Protein AF-M7WY07-F1 (afdb_monomer_lite)

Radius of gyration: 12.92 Å; chains: 1; bounding box: 29×25×33 Å

Sequence (75 aa):
MPKNAHDVYHGWHGMSVNPQASPAQQAYAREQMAQTSSHFHGHHGAAHNETAGDQAKSNAMHGMQQTQPDAWKNR

pLDDT: mean 93.1, std 8.49, range [45.97, 98.31]

Secondary structure (DSSP, 8-state):
-PPPHHHHHHHHHHHHH-TTS-HHHHHHHHHHHTT--HHHHHHHHHHT-TTS-HHHHHHHHHHHHHHS-GGGTT-

Foldseek 3Di:
DQDQLLVVLVVLVCQLPPPPHDPVSNVVSVVQNVQFDPQLVVLNVQLPPPPDDPVSNVVSSVSNRVRHDPVRVRD

Organism: Rhodotorula toruloides (strain NP11) (NCBI:txid1130832)

Structure (mmCIF, N/CA/C/O backbone):
data_AF-M7WY07-F1
#
_entry.id   AF-M7WY07-F1
#
loop_
_atom_site.group_PDB
_atom_site.id
_atom_site.type_symbol
_atom_site.label_atom_id
_atom_site.label_alt_id
_atom_site.label_comp_id
_atom_site.label_asym_id
_atom_site.label_entity_id
_atom_site.label_seq_id
_atom_site.pdbx_PDB_ins_code
_atom_site.Cartn_x
_atom_site.Cartn_y
_atom_site.Cartn_z
_atom_site.occupancy
_atom_site.B_iso_or_equiv
_atom_site.auth_seq_id
_atom_site.auth_comp_id
_atom_site.auth_asym_id
_atom_site.auth_atom_id
_atom_site.pdbx_PDB_model_num
ATOM 1 N N . MET A 1 1 ? -11.081 -16.964 -6.608 1.00 45.97 1 MET A N 1
ATOM 2 C CA . MET A 1 1 ? -9.654 -16.800 -6.955 1.00 45.97 1 MET A CA 1
ATOM 3 C C . MET A 1 1 ? -9.049 -15.866 -5.921 1.00 45.97 1 MET A C 1
ATOM 5 O O . MET A 1 1 ? -9.753 -14.924 -5.571 1.00 45.97 1 MET A O 1
ATOM 9 N N . PRO A 1 2 ? -7.846 -16.139 -5.389 1.00 59.03 2 PRO A N 1
ATOM 10 C CA . PRO A 1 2 ? -7.174 -15.199 -4.492 1.00 59.03 2 PRO A CA 1
ATOM 11 C C . PRO A 1 2 ? -6.985 -13.863 -5.219 1.00 59.03 2 PRO A C 1
ATOM 13 O O . PRO A 1 2 ? -6.608 -13.850 -6.394 1.00 59.03 2 PRO A O 1
ATOM 16 N N . LYS A 1 3 ? -7.315 -12.756 -4.555 1.00 74.56 3 LYS A N 1
ATOM 17 C CA . LYS A 1 3 ? -7.115 -11.411 -5.097 1.00 74.56 3 LYS A CA 1
ATOM 18 C C . LYS A 1 3 ? -5.625 -11.093 -5.073 1.00 74.56 3 LYS A C 1
ATOM 20 O O . LYS A 1 3 ? -4.925 -11.448 -4.124 1.00 74.56 3 LYS A O 1
ATOM 25 N N . ASN A 1 4 ? -5.129 -10.434 -6.118 1.00 87.31 4 ASN A N 1
ATOM 26 C CA . ASN A 1 4 ? -3.738 -9.995 -6.119 1.00 87.31 4 ASN A CA 1
ATOM 27 C C . ASN A 1 4 ? -3.540 -8.892 -5.060 1.00 87.31 4 ASN A C 1
ATOM 29 O O . ASN A 1 4 ? -4.480 -8.193 -4.670 1.00 87.31 4 ASN A O 1
ATOM 33 N N . ALA A 1 5 ? -2.309 -8.736 -4.581 1.00 93.19 5 ALA A N 1
ATOM 34 C CA . ALA A 1 5 ? -2.006 -7.799 -3.501 1.00 93.19 5 ALA A CA 1
ATOM 35 C C . ALA A 1 5 ? -2.344 -6.328 -3.820 1.00 93.19 5 ALA A C 1
ATOM 37 O O . ALA A 1 5 ? -2.633 -5.552 -2.909 1.00 93.19 5 ALA A O 1
ATOM 38 N N . HIS A 1 6 ? -2.315 -5.947 -5.101 1.00 94.25 6 HIS A N 1
ATOM 39 C CA . HIS A 1 6 ? -2.654 -4.600 -5.569 1.00 94.25 6 HIS A CA 1
ATOM 40 C C . HIS A 1 6 ? -4.145 -4.311 -5.390 1.00 94.25 6 HIS A C 1
ATOM 42 O O . HIS A 1 6 ? -4.501 -3.301 -4.789 1.00 94.25 6 HIS A O 1
ATOM 48 N N . ASP A 1 7 ? -5.012 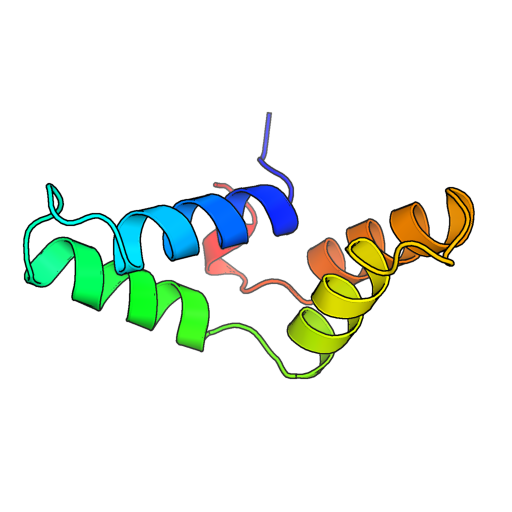-5.240 -5.792 1.00 93.81 7 ASP A N 1
ATOM 49 C CA . ASP A 1 7 ? -6.462 -5.126 -5.618 1.00 93.81 7 ASP A CA 1
ATOM 50 C C . ASP A 1 7 ? -6.850 -5.115 -4.136 1.00 93.81 7 ASP A C 1
ATOM 52 O O . ASP A 1 7 ? -7.728 -4.357 -3.716 1.00 93.81 7 ASP A O 1
ATOM 56 N N . VAL A 1 8 ? -6.181 -5.936 -3.318 1.00 94.50 8 VAL A N 1
ATOM 57 C CA . VAL A 1 8 ? -6.391 -5.942 -1.863 1.00 94.50 8 VAL A CA 1
ATOM 58 C C . VAL A 1 8 ? -6.015 -4.586 -1.262 1.00 94.50 8 VAL A C 1
ATOM 60 O O . VAL A 1 8 ? -6.790 -4.041 -0.472 1.00 94.50 8 VAL A O 1
ATOM 63 N N . TYR A 1 9 ? -4.875 -4.011 -1.662 1.00 95.69 9 TYR A N 1
ATOM 64 C CA . TYR A 1 9 ? -4.458 -2.677 -1.224 1.00 95.69 9 TYR A CA 1
ATOM 65 C C . TYR A 1 9 ? -5.481 -1.605 -1.612 1.00 95.69 9 TYR A C 1
ATOM 67 O O . TYR A 1 9 ? -5.893 -0.826 -0.753 1.00 95.69 9 TYR A O 1
ATOM 75 N N . HIS A 1 10 ? -5.961 -1.601 -2.861 1.00 95.88 10 HIS A N 1
ATOM 76 C CA . HIS A 1 10 ? -6.994 -0.658 -3.311 1.00 95.88 10 HIS A CA 1
ATOM 77 C C . HIS A 1 10 ? -8.314 -0.823 -2.562 1.00 95.88 10 HIS A C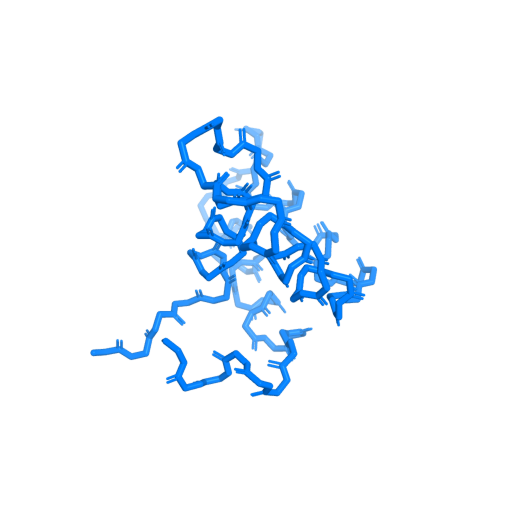 1
ATOM 79 O O . HIS A 1 10 ? -8.955 0.173 -2.231 1.00 95.88 10 HIS A O 1
ATOM 85 N N . GLY A 1 11 ? -8.704 -2.054 -2.226 1.00 95.44 11 GLY A N 1
ATOM 86 C CA . GLY A 1 11 ? -9.883 -2.315 -1.401 1.00 95.44 11 GLY A CA 1
ATOM 87 C C . GLY A 1 11 ? -9.784 -1.674 -0.013 1.00 95.44 11 GLY A C 1
ATOM 88 O O . GLY A 1 11 ? -10.726 -1.014 0.435 1.00 95.44 11 GLY A O 1
ATOM 89 N N . TRP A 1 12 ? -8.633 -1.808 0.653 1.00 95.81 12 TRP A N 1
ATOM 90 C CA . TRP A 1 12 ? -8.394 -1.143 1.937 1.00 95.81 12 TRP A CA 1
ATOM 91 C C . TRP A 1 12 ? -8.287 0.365 1.797 1.00 95.81 12 TRP A C 1
ATOM 93 O O . TRP A 1 12 ? -8.886 1.089 2.590 1.00 95.81 12 TRP A O 1
ATOM 103 N N . HIS A 1 13 ? -7.586 0.852 0.776 1.00 96.56 13 HIS A N 1
ATOM 104 C CA . HIS A 1 13 ? -7.466 2.280 0.535 1.00 96.56 13 HIS A CA 1
ATOM 105 C C . HIS A 1 13 ? -8.846 2.912 0.337 1.00 96.56 13 HIS A C 1
ATOM 107 O O . HIS A 1 13 ? -9.197 3.839 1.067 1.00 96.56 13 HIS A O 1
ATOM 113 N N . GLY A 1 14 ? -9.671 2.327 -0.536 1.00 97.38 14 GLY A N 1
ATOM 114 C CA . GLY A 1 14 ? -11.051 2.740 -0.761 1.00 97.38 14 GLY A CA 1
ATOM 115 C C . GLY A 1 14 ? -11.872 2.746 0.527 1.00 97.38 14 GLY A C 1
ATOM 116 O O . GLY A 1 14 ? -12.521 3.741 0.826 1.00 97.38 14 GLY A O 1
ATOM 117 N N . MET A 1 15 ? -11.789 1.694 1.350 1.00 97.88 15 MET A N 1
ATOM 118 C CA . MET A 1 15 ? -12.483 1.653 2.646 1.00 97.88 15 MET A CA 1
ATOM 119 C C . MET A 1 15 ? -11.982 2.725 3.626 1.00 97.88 15 MET A C 1
ATOM 121 O O . MET A 1 15 ? -12.782 3.296 4.362 1.00 97.88 15 MET A O 1
ATOM 125 N N . SER A 1 16 ? -10.682 3.026 3.627 1.00 97.50 16 SER A N 1
ATOM 126 C CA . SER A 1 16 ? -10.054 3.976 4.556 1.00 97.50 16 SER A CA 1
ATOM 127 C C . SER A 1 16 ? -10.447 5.439 4.328 1.00 97.50 16 SER A C 1
ATOM 129 O O . SER A 1 16 ? -10.339 6.252 5.255 1.00 97.50 16 SER A O 1
ATOM 131 N N . VAL A 1 17 ? -10.894 5.758 3.108 1.00 97.12 17 VAL A N 1
ATOM 132 C CA . VAL A 1 17 ? -11.314 7.100 2.677 1.00 97.12 17 VAL A CA 1
ATOM 133 C C . VAL A 1 17 ? -12.809 7.182 2.354 1.00 97.12 17 VAL A C 1
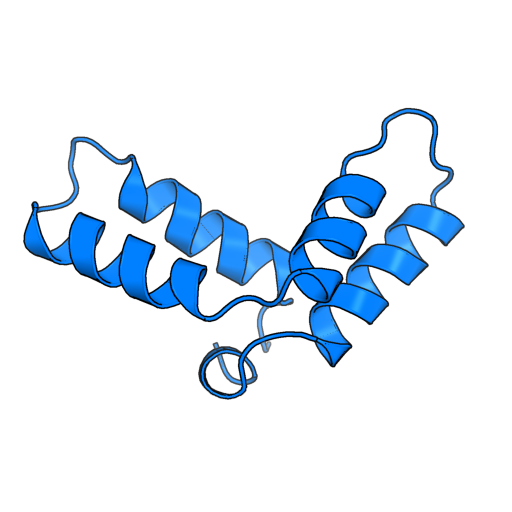ATOM 135 O O . VAL A 1 17 ? -13.300 8.259 2.029 1.00 97.12 17 VAL A O 1
ATOM 138 N N . ASN A 1 18 ? -13.547 6.070 2.440 1.00 97.75 18 ASN A N 1
ATOM 139 C CA . ASN A 1 18 ? -14.968 6.046 2.112 1.00 97.75 18 ASN A CA 1
ATOM 140 C C . ASN A 1 18 ? -15.789 6.778 3.195 1.00 97.75 18 ASN A C 1
ATOM 142 O O . ASN A 1 18 ? -15.856 6.289 4.327 1.00 97.75 18 ASN A O 1
ATOM 146 N N . PRO A 1 19 ? -16.488 7.883 2.866 1.00 96.44 19 PRO A N 1
ATOM 147 C CA . PRO A 1 19 ? -17.307 8.617 3.831 1.00 96.44 19 PRO A CA 1
ATOM 148 C C . PRO A 1 19 ? -18.528 7.826 4.328 1.00 96.44 19 PRO A C 1
ATOM 150 O O . PRO A 1 19 ? -19.097 8.175 5.357 1.00 96.44 19 PRO A O 1
ATOM 153 N N . GLN A 1 20 ? -18.936 6.766 3.622 1.00 97.25 20 GLN A N 1
ATOM 154 C CA . GLN A 1 20 ? -20.023 5.873 4.036 1.00 97.25 20 GLN 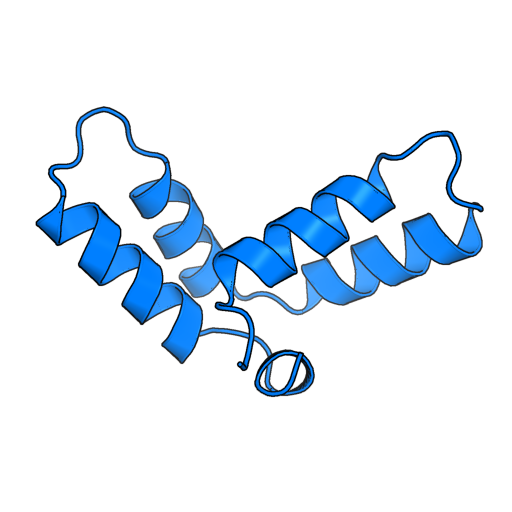A CA 1
ATOM 155 C C . GLN A 1 20 ? -19.552 4.757 4.980 1.00 97.25 20 GLN A C 1
ATOM 157 O O . GLN A 1 20 ? -20.380 4.098 5.606 1.00 97.25 20 GLN A O 1
ATOM 162 N N . ALA A 1 21 ? -18.240 4.516 5.078 1.00 97.19 21 ALA A N 1
ATOM 163 C CA . ALA A 1 21 ? -17.692 3.557 6.027 1.00 97.19 21 ALA A CA 1
ATOM 164 C C . ALA A 1 21 ? -17.691 4.161 7.434 1.00 97.19 21 ALA A C 1
ATOM 166 O O . ALA A 1 21 ? -17.366 5.336 7.620 1.00 97.19 21 ALA A O 1
ATOM 167 N N . SER A 1 22 ? -18.015 3.349 8.440 1.00 98.12 22 SER A N 1
ATOM 168 C CA . SER A 1 22 ? -17.955 3.788 9.833 1.00 98.12 22 SER A CA 1
ATOM 169 C C . SER A 1 22 ? -16.515 4.143 10.238 1.00 98.12 22 SER A C 1
ATOM 171 O O . SER A 1 22 ? -15.562 3.606 9.661 1.00 98.12 22 SER A O 1
ATOM 173 N N . PRO A 1 23 ? -16.310 4.985 11.271 1.00 97.88 23 PRO A N 1
ATOM 174 C CA . PRO A 1 23 ? -14.965 5.310 11.750 1.00 97.88 23 PRO A CA 1
ATOM 175 C C . PRO A 1 23 ? -14.129 4.068 12.094 1.00 97.88 23 PRO A C 1
ATOM 177 O O . PRO A 1 23 ? -12.938 4.024 11.797 1.00 97.88 23 PRO A O 1
A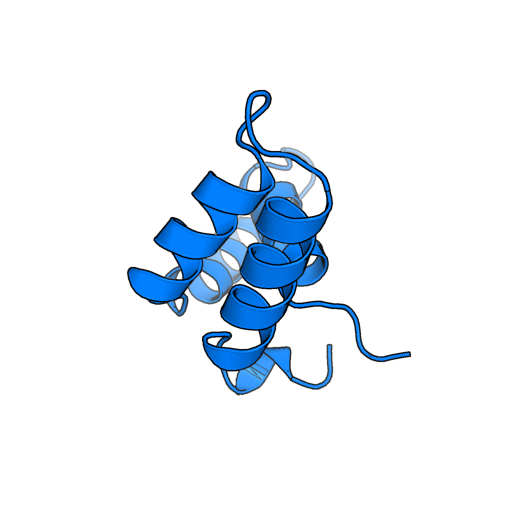TOM 180 N N . ALA A 1 24 ? -14.764 3.031 12.652 1.00 97.81 24 ALA A N 1
ATOM 181 C CA . ALA A 1 24 ? -14.109 1.763 12.966 1.00 97.81 24 ALA A CA 1
ATOM 182 C C . ALA A 1 24 ? -13.663 1.003 11.704 1.00 97.81 24 ALA A C 1
ATOM 184 O O . ALA A 1 24 ? -12.562 0.461 11.673 1.00 97.81 24 ALA A O 1
ATOM 185 N N . GLN A 1 25 ? -14.476 0.998 10.641 1.00 97.88 25 GLN A N 1
ATOM 186 C CA . GLN A 1 25 ? -14.103 0.384 9.360 1.00 97.88 25 GLN A CA 1
ATOM 187 C C . GLN A 1 25 ? -12.944 1.130 8.694 1.00 97.88 25 GLN A C 1
ATOM 189 O O . GLN A 1 25 ? -12.004 0.500 8.212 1.00 97.88 25 GLN A O 1
ATOM 194 N N . GLN A 1 26 ? -12.976 2.466 8.707 1.00 98.31 26 GLN A N 1
ATOM 195 C CA . GLN A 1 26 ? -11.884 3.277 8.172 1.00 98.31 26 GLN A CA 1
ATOM 196 C C . GLN A 1 26 ? -10.580 3.048 8.950 1.00 98.31 26 GLN A C 1
ATOM 198 O O . GLN A 1 26 ? -9.524 2.901 8.337 1.00 98.31 26 GLN A O 1
ATOM 203 N N . ALA A 1 27 ? -10.647 2.993 10.286 1.00 97.69 27 ALA A N 1
ATOM 204 C CA . ALA A 1 27 ? -9.493 2.716 11.140 1.00 97.69 27 ALA A CA 1
ATOM 205 C C . ALA A 1 27 ? -8.909 1.326 10.860 1.00 97.69 27 ALA A C 1
ATOM 207 O O . ALA A 1 27 ? -7.720 1.215 10.568 1.00 97.69 27 ALA A O 1
ATOM 208 N N . TYR A 1 28 ? -9.756 0.295 10.823 1.00 96.81 28 TYR A N 1
ATOM 209 C CA . TYR A 1 28 ? -9.332 -1.064 10.493 1.00 96.81 28 TYR A CA 1
ATOM 210 C C . TYR A 1 28 ? -8.660 -1.140 9.115 1.00 96.81 28 TYR A C 1
ATOM 212 O O . TYR A 1 28 ? -7.615 -1.765 8.961 1.00 96.81 28 TYR A O 1
ATOM 220 N N . ALA A 1 29 ? -9.202 -0.455 8.106 1.00 96.44 29 ALA A N 1
ATOM 221 C CA . ALA A 1 29 ? -8.593 -0.410 6.782 1.00 96.44 29 ALA A CA 1
ATOM 222 C C . ALA A 1 29 ? -7.201 0.251 6.788 1.00 96.44 29 ALA A C 1
ATOM 224 O O . ALA A 1 29 ? -6.283 -0.236 6.124 1.00 96.44 29 ALA A O 1
ATOM 225 N N . ARG A 1 30 ? -7.009 1.318 7.577 1.00 96.69 30 ARG A N 1
ATOM 226 C CA . ARG A 1 30 ? -5.690 1.946 7.777 1.00 96.69 30 ARG A CA 1
ATOM 227 C C . ARG A 1 30 ? -4.713 0.993 8.462 1.00 96.69 30 ARG A C 1
ATOM 229 O O . ARG A 1 30 ? -3.571 0.909 8.028 1.00 96.69 30 ARG A O 1
ATOM 236 N N . GLU A 1 31 ? -5.160 0.234 9.461 1.00 96.25 31 GLU A N 1
ATOM 237 C CA . GLU A 1 31 ? -4.345 -0.798 10.120 1.00 96.25 31 GLU A CA 1
ATOM 238 C C . GLU A 1 31 ? -3.951 -1.930 9.165 1.00 96.25 31 GLU A C 1
ATOM 240 O O . GLU A 1 31 ? -2.839 -2.452 9.247 1.00 96.25 31 GLU A O 1
ATOM 245 N N . GLN A 1 32 ? -4.833 -2.316 8.236 1.00 94.81 32 GLN A N 1
ATOM 246 C CA . GLN A 1 32 ? -4.476 -3.285 7.199 1.00 94.81 32 GLN A CA 1
ATOM 247 C C . GLN A 1 32 ? -3.383 -2.726 6.284 1.00 94.81 32 GLN A C 1
ATOM 249 O O . GLN A 1 32 ? -2.386 -3.406 6.055 1.00 94.81 32 GLN A O 1
ATOM 254 N N . MET A 1 33 ? -3.523 -1.487 5.802 1.00 94.25 33 MET A N 1
ATOM 255 C CA . MET A 1 33 ? -2.502 -0.858 4.956 1.00 94.25 33 MET A CA 1
ATOM 256 C C . MET A 1 33 ? -1.181 -0.616 5.694 1.00 94.25 33 MET A C 1
ATOM 258 O O . MET A 1 33 ? -0.129 -0.742 5.087 1.00 94.25 33 MET A O 1
ATOM 262 N N . ALA A 1 34 ? -1.196 -0.322 6.995 1.00 94.88 34 ALA A N 1
ATOM 263 C CA . ALA A 1 34 ? 0.023 -0.087 7.774 1.00 94.88 34 ALA A CA 1
ATOM 264 C C . ALA A 1 34 ? 0.949 -1.318 7.868 1.00 94.88 34 ALA A C 1
ATOM 266 O O . ALA A 1 34 ? 2.113 -1.183 8.238 1.00 94.88 34 ALA A O 1
ATOM 267 N N . GLN A 1 35 ? 0.454 -2.512 7.527 1.00 93.94 35 GLN A N 1
ATOM 268 C CA . GLN A 1 35 ? 1.249 -3.742 7.487 1.00 93.94 35 GLN A CA 1
ATOM 269 C C . GLN A 1 35 ? 2.105 -3.866 6.217 1.00 93.94 35 GLN A C 1
ATOM 271 O O . GLN A 1 35 ? 2.951 -4.759 6.145 1.00 93.94 35 GLN A O 1
ATOM 276 N N . THR A 1 36 ? 1.894 -3.025 5.196 1.00 94.75 36 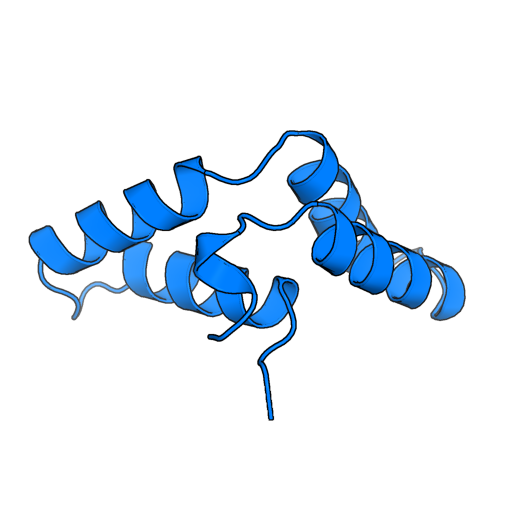THR A N 1
ATOM 277 C CA . THR A 1 36 ? 2.683 -3.092 3.962 1.00 94.75 36 THR A CA 1
ATOM 278 C C . THR A 1 36 ? 4.083 -2.522 4.156 1.00 94.75 36 THR A C 1
ATOM 280 O O . THR A 1 36 ? 4.286 -1.509 4.819 1.00 94.75 36 THR A O 1
ATOM 283 N N . SER A 1 37 ? 5.070 -3.172 3.544 1.00 94.94 37 SER A N 1
ATOM 284 C CA . SER A 1 37 ? 6.471 -2.755 3.626 1.00 94.94 37 SER A CA 1
ATOM 285 C C . SER A 1 37 ? 6.803 -1.599 2.671 1.00 94.94 37 SER A C 1
ATOM 287 O O . SER A 1 37 ? 6.077 -1.312 1.717 1.00 94.94 37 SER A O 1
ATOM 289 N N . SER A 1 38 ? 7.964 -0.969 2.863 1.00 96.06 38 SER A N 1
ATOM 290 C CA . SER A 1 38 ? 8.514 -0.007 1.895 1.00 96.06 38 SER A CA 1
ATOM 291 C C . SER A 1 38 ? 8.727 -0.630 0.508 1.00 96.06 38 SER A C 1
ATOM 293 O O . SER A 1 38 ? 8.475 0.027 -0.500 1.00 96.06 38 SER A O 1
ATOM 295 N N . HIS A 1 39 ? 9.121 -1.909 0.440 1.00 95.94 39 HIS A N 1
ATOM 296 C CA . HIS A 1 39 ? 9.238 -2.650 -0.819 1.00 95.94 39 HIS A CA 1
ATOM 297 C C . HIS A 1 39 ? 7.891 -2.793 -1.526 1.00 95.94 39 HIS A C 1
ATOM 299 O O . HIS A 1 39 ? 7.805 -2.539 -2.728 1.00 95.94 39 HIS A O 1
ATOM 305 N N . PHE A 1 40 ? 6.833 -3.119 -0.777 1.00 96.62 40 PHE A N 1
ATOM 306 C CA . PHE A 1 40 ? 5.478 -3.160 -1.318 1.00 96.62 40 PHE A CA 1
ATOM 307 C C . PHE A 1 40 ? 5.097 -1.810 -1.942 1.00 96.62 40 PHE A C 1
ATOM 309 O O . PHE A 1 40 ? 4.651 -1.767 -3.087 1.00 96.62 40 PHE A O 1
ATOM 316 N N . HIS A 1 41 ? 5.335 -0.698 -1.237 1.00 96.38 41 HIS A N 1
ATOM 317 C CA . HIS A 1 41 ? 5.045 0.640 -1.761 1.00 96.38 41 HIS A CA 1
ATOM 318 C C . HIS A 1 41 ? 5.881 1.004 -2.993 1.00 96.38 41 HIS A C 1
ATOM 320 O O . HIS A 1 41 ? 5.352 1.619 -3.918 1.00 96.38 41 HIS A O 1
ATOM 326 N N . GLY A 1 42 ? 7.152 0.597 -3.045 1.00 96.94 42 GLY A N 1
ATOM 327 C CA . GLY A 1 42 ? 8.001 0.780 -4.224 1.00 96.94 42 GLY A CA 1
ATOM 328 C C . GLY A 1 42 ? 7.439 0.065 -5.455 1.00 96.94 42 GLY A C 1
ATOM 329 O O . GLY A 1 42 ? 7.333 0.659 -6.528 1.00 96.94 42 GLY A O 1
ATOM 330 N N . HIS A 1 43 ? 6.996 -1.183 -5.291 1.00 97.25 43 HIS A N 1
ATOM 331 C CA . HIS A 1 43 ? 6.329 -1.924 -6.359 1.00 97.25 43 HIS A CA 1
ATOM 332 C C . HIS A 1 43 ? 4.960 -1.330 -6.717 1.00 97.25 43 HIS A C 1
ATOM 334 O O . HIS A 1 43 ? 4.648 -1.196 -7.897 1.00 97.25 43 HIS A O 1
ATOM 340 N N . HIS A 1 44 ? 4.166 -0.895 -5.737 1.00 96.62 44 HIS A N 1
ATOM 341 C CA . HIS A 1 44 ? 2.894 -0.220 -5.995 1.00 96.62 44 HIS A CA 1
ATOM 342 C C . HIS A 1 44 ? 3.092 1.055 -6.829 1.00 96.62 44 HIS A C 1
ATOM 344 O O . HIS A 1 44 ? 2.400 1.252 -7.825 1.00 96.62 44 HIS A O 1
ATOM 350 N N . GLY A 1 45 ? 4.084 1.884 -6.489 1.00 96.12 45 GLY A N 1
ATOM 351 C CA . GLY A 1 45 ? 4.442 3.065 -7.279 1.00 96.12 45 GLY A CA 1
ATOM 352 C C . GLY A 1 45 ? 4.884 2.713 -8.702 1.00 96.12 45 GLY A C 1
ATOM 353 O O . GLY A 1 45 ? 4.428 3.333 -9.659 1.00 96.12 45 GLY A O 1
ATOM 354 N N . ALA A 1 46 ? 5.710 1.675 -8.863 1.00 95.69 46 ALA A N 1
ATOM 355 C CA . ALA A 1 46 ? 6.144 1.207 -10.179 1.00 95.69 46 ALA A CA 1
ATOM 356 C C . ALA A 1 46 ? 4.980 0.693 -11.048 1.00 95.69 46 ALA A C 1
ATOM 358 O O . ALA A 1 46 ? 4.983 0.921 -12.257 1.00 95.69 46 ALA A O 1
ATOM 359 N N . ALA A 1 47 ? 3.969 0.051 -10.451 1.00 95.56 47 ALA A N 1
ATOM 360 C CA . ALA A 1 47 ? 2.779 -0.418 -11.164 1.00 95.56 47 ALA A CA 1
ATOM 361 C C . ALA A 1 47 ? 1.919 0.734 -11.724 1.00 95.56 47 ALA A C 1
ATOM 363 O O . ALA A 1 47 ? 1.302 0.578 -12.777 1.00 95.56 47 ALA A O 1
ATOM 364 N N . HIS A 1 48 ? 1.919 1.896 -11.059 1.00 96.19 48 HIS A N 1
ATOM 365 C CA . HIS A 1 48 ? 1.200 3.106 -11.491 1.00 96.19 48 HIS A CA 1
ATOM 366 C C . HIS A 1 48 ? 2.051 4.074 -12.322 1.00 96.19 48 HIS A C 1
ATOM 368 O O . HIS A 1 48 ? 1.560 5.125 -12.726 1.00 96.19 48 HIS A O 1
ATOM 374 N N . ASN A 1 49 ? 3.313 3.749 -12.612 1.00 95.75 49 ASN A N 1
ATOM 375 C CA . ASN A 1 49 ? 4.138 4.599 -13.463 1.00 95.75 49 ASN A CA 1
ATOM 376 C C . ASN A 1 49 ? 3.627 4.553 -14.915 1.00 95.75 49 ASN A C 1
ATOM 378 O O . ASN A 1 49 ? 3.711 3.526 -15.591 1.00 95.75 49 ASN A O 1
ATOM 382 N N . GLU A 1 50 ? 3.123 5.682 -15.408 1.00 93.44 50 GLU A N 1
ATOM 383 C CA . GLU A 1 50 ? 2.579 5.831 -16.764 1.00 93.44 50 GLU A CA 1
ATOM 384 C C . GLU A 1 50 ? 3.624 5.581 -17.858 1.00 93.44 50 GLU A C 1
ATOM 386 O O . GLU A 1 50 ? 3.288 5.098 -18.935 1.00 93.44 50 GLU A O 1
ATOM 391 N N . THR A 1 51 ? 4.898 5.847 -17.560 1.00 95.38 51 THR A N 1
ATOM 392 C CA . THR A 1 51 ? 6.019 5.644 -18.491 1.00 95.38 51 THR A CA 1
ATOM 393 C C . THR A 1 51 ? 6.562 4.212 -18.481 1.00 95.38 51 THR A C 1
ATOM 395 O O . THR A 1 51 ? 7.392 3.859 -19.318 1.00 95.38 51 THR A O 1
ATOM 398 N N . ALA A 1 52 ? 6.111 3.369 -17.544 1.00 93.12 52 ALA A N 1
ATOM 399 C CA . ALA A 1 52 ? 6.520 1.974 -17.473 1.00 93.12 52 ALA A CA 1
ATOM 400 C C . ALA A 1 52 ? 5.768 1.133 -18.514 1.00 93.12 52 ALA A C 1
ATOM 402 O O . ALA A 1 52 ? 4.538 1.156 -18.581 1.00 93.12 52 ALA A O 1
ATOM 403 N N . GLY A 1 53 ? 6.512 0.343 -19.291 1.00 94.69 53 GLY A N 1
ATOM 404 C CA . GLY A 1 53 ? 5.926 -0.654 -20.187 1.00 94.69 53 GLY A CA 1
ATOM 405 C C . GLY A 1 53 ? 5.277 -1.819 -19.429 1.00 94.69 53 GLY A C 1
ATOM 406 O O . GLY A 1 53 ? 5.550 -2.042 -18.245 1.00 94.69 53 GLY A O 1
ATOM 407 N N . ASP A 1 54 ? 4.461 -2.605 -20.131 1.00 94.94 54 ASP A N 1
ATOM 408 C CA . ASP A 1 54 ? 3.651 -3.683 -19.542 1.00 94.94 54 ASP A CA 1
ATOM 409 C C . ASP A 1 54 ? 4.477 -4.704 -18.752 1.00 94.94 54 ASP A C 1
ATOM 411 O O . ASP A 1 54 ? 4.077 -5.128 -17.669 1.00 94.94 54 ASP A O 1
ATOM 415 N N . GLN A 1 55 ? 5.678 -5.045 -19.232 1.00 95.38 55 GLN A N 1
ATOM 416 C CA . GLN A 1 55 ? 6.568 -5.965 -18.522 1.00 95.38 55 GLN A CA 1
ATOM 417 C C . GLN A 1 55 ? 7.013 -5.411 -17.161 1.00 95.38 55 GLN A C 1
ATOM 419 O O . GLN A 1 55 ? 7.057 -6.145 -16.174 1.00 95.38 55 GLN A O 1
ATOM 424 N N . ALA A 1 56 ? 7.335 -4.118 -17.087 1.00 94.44 56 ALA A N 1
ATOM 425 C CA . ALA A 1 56 ? 7.752 -3.483 -15.841 1.00 94.44 56 ALA A CA 1
ATOM 426 C C . ALA A 1 56 ? 6.589 -3.428 -14.838 1.00 94.44 56 ALA A C 1
ATOM 428 O O . ALA A 1 56 ? 6.782 -3.726 -13.658 1.00 94.44 56 ALA A O 1
ATOM 429 N N . LYS A 1 57 ? 5.370 -3.148 -15.317 1.00 94.38 57 LYS A N 1
ATOM 430 C CA . LYS A 1 57 ? 4.151 -3.203 -14.498 1.00 94.38 57 LYS A CA 1
ATOM 431 C C . LYS A 1 57 ? 3.860 -4.623 -14.014 1.00 94.38 57 LYS A C 1
ATOM 433 O O . LYS A 1 57 ? 3.610 -4.817 -12.830 1.00 94.38 57 LYS A O 1
ATOM 438 N N . SER A 1 58 ? 3.984 -5.628 -14.880 1.00 94.00 58 SER A N 1
ATOM 439 C CA . SER A 1 58 ? 3.835 -7.040 -14.502 1.00 94.00 58 SER A CA 1
ATOM 440 C C . SER A 1 58 ? 4.845 -7.456 -13.425 1.00 94.00 58 SER A C 1
ATOM 442 O O . SER A 1 58 ? 4.477 -8.092 -12.437 1.00 94.00 58 SER A O 1
ATOM 444 N N . ASN A 1 59 ? 6.112 -7.055 -13.565 1.00 95.50 59 ASN A N 1
ATOM 445 C CA . ASN A 1 59 ? 7.145 -7.324 -12.561 1.00 95.50 59 ASN A CA 1
ATOM 446 C C . ASN A 1 59 ? 6.822 -6.646 -11.221 1.00 95.50 59 ASN A C 1
ATOM 448 O O . ASN A 1 59 ? 7.027 -7.237 -10.163 1.00 95.50 59 ASN A O 1
ATOM 452 N N . ALA A 1 60 ? 6.281 -5.428 -11.257 1.00 96.06 60 ALA A N 1
ATOM 453 C CA . ALA A 1 60 ? 5.835 -4.717 -10.067 1.00 96.06 60 ALA A CA 1
ATOM 454 C C . ALA A 1 60 ? 4.645 -5.415 -9.383 1.00 96.06 60 ALA A C 1
ATOM 456 O O . ALA A 1 60 ? 4.661 -5.600 -8.167 1.00 96.06 60 ALA A O 1
ATOM 457 N N . MET A 1 61 ? 3.659 -5.892 -10.149 1.00 95.25 61 MET A N 1
ATOM 458 C CA . MET A 1 61 ? 2.550 -6.697 -9.618 1.00 95.25 61 MET A CA 1
ATOM 459 C C . MET A 1 61 ? 3.053 -7.971 -8.932 1.00 95.25 61 MET A C 1
ATOM 461 O O . MET A 1 61 ? 2.623 -8.297 -7.826 1.00 95.25 61 MET A O 1
ATOM 465 N N . HIS A 1 62 ? 4.018 -8.656 -9.547 1.00 94.94 62 HIS A N 1
ATOM 466 C CA . HIS A 1 62 ? 4.640 -9.836 -8.956 1.00 94.94 62 HIS A CA 1
ATOM 467 C C . HIS A 1 62 ? 5.418 -9.499 -7.672 1.00 94.94 62 HIS A C 1
ATOM 469 O O . HIS A 1 62 ? 5.288 -10.199 -6.670 1.00 94.94 62 HIS A O 1
ATOM 475 N N . GLY A 1 63 ? 6.168 -8.393 -7.661 1.00 95.31 63 GLY A N 1
ATOM 476 C CA . GLY A 1 63 ? 6.875 -7.908 -6.473 1.00 95.31 63 GLY A CA 1
ATOM 477 C C . GLY A 1 63 ? 5.933 -7.557 -5.316 1.00 95.31 63 GLY A C 1
ATOM 478 O O . GLY A 1 63 ? 6.205 -7.916 -4.170 1.00 95.31 63 GLY A O 1
ATOM 479 N N . MET A 1 64 ? 4.775 -6.945 -5.591 1.00 95.69 64 MET A N 1
ATOM 480 C CA . MET A 1 64 ? 3.734 -6.731 -4.574 1.00 95.69 64 MET A CA 1
ATOM 481 C C . MET A 1 64 ? 3.215 -8.055 -4.006 1.00 95.69 64 MET A C 1
ATOM 483 O O . MET A 1 64 ? 3.081 -8.179 -2.794 1.00 95.69 64 MET A O 1
ATOM 487 N N . GLN A 1 65 ? 2.988 -9.066 -4.850 1.00 94.75 65 GLN A N 1
ATOM 488 C CA . GLN A 1 65 ? 2.543 -10.390 -4.402 1.00 94.75 65 GLN A CA 1
ATOM 489 C C . GLN A 1 65 ? 3.577 -11.093 -3.503 1.00 94.75 65 GLN A C 1
ATOM 491 O O . GLN A 1 65 ? 3.212 -11.828 -2.589 1.00 94.75 65 GLN A O 1
ATOM 496 N N . GLN A 1 66 ? 4.873 -10.869 -3.736 1.00 94.06 66 GLN A N 1
ATOM 497 C CA . GLN A 1 66 ? 5.945 -11.426 -2.902 1.00 94.06 66 GLN A CA 1
ATOM 498 C C . GLN A 1 66 ? 6.115 -10.682 -1.572 1.00 94.06 66 GLN A C 1
ATOM 500 O O . GLN A 1 66 ? 6.521 -11.280 -0.578 1.00 94.06 66 GLN A O 1
ATOM 505 N N . THR A 1 67 ? 5.811 -9.383 -1.555 1.00 94.88 67 THR A N 1
ATOM 506 C CA . THR A 1 67 ? 6.059 -8.482 -0.415 1.00 94.88 67 THR A CA 1
ATOM 507 C C . THR A 1 67 ? 4.802 -8.142 0.386 1.00 94.88 67 THR A C 1
ATOM 509 O O . THR A 1 67 ? 4.864 -7.340 1.322 1.00 94.88 67 THR A O 1
ATOM 512 N N . GLN A 1 68 ? 3.658 -8.729 0.029 1.00 94.38 68 GLN A N 1
ATOM 513 C CA . GLN A 1 68 ? 2.395 -8.497 0.716 1.00 94.38 68 GLN A CA 1
ATOM 514 C C . GLN A 1 68 ? 2.401 -9.056 2.148 1.00 94.38 68 GLN A C 1
ATOM 516 O O . GLN A 1 68 ? 3.053 -10.070 2.414 1.00 94.38 68 GLN A O 1
ATOM 521 N N . PRO A 1 69 ? 1.594 -8.475 3.051 1.00 92.62 69 PRO A N 1
ATOM 522 C CA . PRO A 1 69 ? 1.338 -9.064 4.358 1.00 92.62 69 PRO A CA 1
ATOM 523 C C . PRO A 1 69 ? 0.794 -10.495 4.247 1.00 92.62 69 PRO A C 1
ATOM 525 O O . PRO A 1 69 ? -0.049 -10.793 3.393 1.00 92.62 69 PRO A O 1
ATOM 528 N N . ASP A 1 70 ? 1.209 -11.380 5.157 1.00 89.38 70 ASP A N 1
ATOM 529 C CA . ASP A 1 70 ? 0.727 -12.769 5.195 1.00 89.38 70 ASP A CA 1
ATOM 530 C C . ASP A 1 70 ? -0.799 -12.848 5.317 1.00 89.38 70 ASP A C 1
ATOM 532 O O . ASP A 1 70 ? -1.445 -13.649 4.639 1.00 89.38 70 ASP A O 1
ATOM 536 N N . ALA A 1 71 ? -1.390 -11.937 6.097 1.00 86.75 71 ALA A N 1
ATOM 537 C CA . ALA A 1 71 ? -2.834 -11.812 6.282 1.00 86.75 71 ALA A CA 1
ATOM 538 C C . ALA A 1 71 ? -3.613 -11.517 4.982 1.00 86.75 71 ALA A C 1
ATOM 540 O O . ALA A 1 71 ? -4.845 -11.565 4.976 1.00 86.75 71 ALA A O 1
ATOM 541 N N . TRP A 1 72 ? -2.928 -11.168 3.888 1.00 88.56 72 TRP A N 1
ATOM 542 C CA . TRP A 1 72 ? -3.539 -10.855 2.595 1.00 88.56 72 TRP A CA 1
ATOM 543 C C . TRP A 1 72 ? -3.455 -12.015 1.597 1.00 88.56 72 TRP A C 1
ATOM 545 O O . TRP A 1 72 ? -4.145 -11.976 0.584 1.00 88.56 72 TRP A O 1
ATOM 555 N N . LYS A 1 73 ? -2.645 -13.057 1.856 1.00 83.19 73 LYS A N 1
ATOM 556 C CA . LYS A 1 73 ? -2.359 -14.142 0.885 1.00 83.19 73 LYS A CA 1
ATOM 557 C C . LYS A 1 73 ? -3.590 -14.950 0.464 1.00 83.19 73 LYS A C 1
ATOM 559 O O . LYS A 1 73 ? -3.576 -15.555 -0.601 1.00 83.19 73 LYS A O 1
ATOM 564 N N . ASN A 1 74 ? -4.657 -14.901 1.262 1.00 74.94 74 ASN A N 1
ATOM 565 C CA . ASN A 1 74 ? -5.902 -15.642 1.043 1.00 74.94 74 ASN A CA 1
ATOM 566 C C . ASN A 1 74 ? -7.147 -14.738 0.917 1.00 74.94 74 ASN A C 1
ATOM 568 O O . ASN A 1 74 ? -8.258 -15.221 1.136 1.00 74.94 74 ASN A O 1
ATOM 572 N N . ARG A 1 75 ? -6.982 -13.434 0.654 1.00 69.38 75 ARG A N 1
ATOM 573 C CA . ARG A 1 75 ? -8.109 -12.488 0.525 1.00 69.38 75 ARG A CA 1
ATOM 574 C C . ARG A 1 75 ? -8.658 -12.366 -0.896 1.00 69.38 75 ARG A C 1
ATOM 576 O O . ARG A 1 75 ? -7.979 -12.807 -1.847 1.00 69.38 75 ARG A O 1
#